Protein AF-A0A4U7D3F1-F1 (afdb_monomer_lite)

Secondary structure (DSSP, 8-state):
-EEEEEETTTTEEEEEE----PPTT-----SSS-EEEEEETTEEEEEEE--SS--TT--TTEE--B-TTS-B--GGG-

Sequence (78 aa):
EVGIVGNASNGTLNEIRISVAGAAGSDQIDLSETTIEAVGPNGQENLVFNATDDTDNLTATQFGVKDDTGSFVSADNA

pLDDT: mean 85.32, std 8.02, range [59.34, 93.94]

Radius of gyration: 13.81 Å; chains: 1; bounding box: 36×26×33 Å

Structure (mmCIF, N/CA/C/O backbone):
data_AF-A0A4U7D3F1-F1
#
_entry.id   AF-A0A4U7D3F1-F1
#
loop_
_atom_site.group_PDB
_atom_site.id
_atom_site.type_symbol
_atom_site.label_atom_id
_atom_site.label_alt_id
_atom_site.label_comp_id
_atom_site.label_asym_id
_atom_site.label_entity_id
_atom_site.label_seq_id
_atom_site.pdbx_PDB_ins_code
_atom_site.Cartn_x
_atom_site.Cartn_y
_atom_site.Cartn_z
_atom_site.occupancy
_atom_site.B_iso_or_equiv
_atom_site.auth_seq_id
_atom_site.auth_comp_id
_atom_site.auth_asym_id
_atom_site.auth_atom_id
_atom_site.pdbx_PDB_model_num
ATOM 1 N N . GLU A 1 1 ? -8.416 8.124 -6.614 1.00 59.34 1 GLU A N 1
ATOM 2 C CA . GLU A 1 1 ? -8.746 7.436 -5.354 1.00 59.34 1 GLU A CA 1
ATOM 3 C C . GLU A 1 1 ? -10.252 7.379 -5.199 1.00 59.34 1 GLU A C 1
ATOM 5 O O . GLU A 1 1 ? -10.911 8.393 -5.419 1.00 59.34 1 GLU A O 1
ATOM 10 N N . VAL A 1 2 ? -10.790 6.203 -4.882 1.00 76.88 2 VAL A N 1
ATOM 11 C CA . VAL A 1 2 ? -12.196 6.049 -4.495 1.00 76.88 2 VAL A CA 1
ATOM 12 C C . VAL A 1 2 ? -12.289 5.106 -3.298 1.00 76.88 2 VAL A C 1
ATOM 14 O O . VAL A 1 2 ? -11.693 4.029 -3.306 1.00 76.88 2 VAL A O 1
ATOM 17 N N . GLY A 1 3 ? -13.030 5.516 -2.270 1.00 73.19 3 GLY A N 1
ATOM 18 C CA . GLY A 1 3 ? -13.407 4.660 -1.148 1.00 73.19 3 GLY A CA 1
ATOM 19 C C . GLY A 1 3 ? -14.781 4.035 -1.386 1.00 73.19 3 GLY A C 1
ATOM 20 O O . GLY A 1 3 ? -15.724 4.735 -1.757 1.00 73.19 3 GLY A O 1
ATOM 21 N N . ILE A 1 4 ? -14.909 2.728 -1.171 1.00 78.94 4 ILE A N 1
ATOM 22 C CA . ILE A 1 4 ? -16.171 1.989 -1.263 1.00 78.94 4 ILE A CA 1
ATOM 23 C C . ILE A 1 4 ? -16.700 1.773 0.149 1.00 78.94 4 ILE A C 1
ATOM 25 O O . ILE A 1 4 ? -16.076 1.103 0.975 1.00 78.94 4 ILE A O 1
ATOM 29 N N . VAL A 1 5 ? -17.858 2.362 0.433 1.00 80.88 5 VAL A N 1
ATOM 30 C CA . VAL A 1 5 ? -18.499 2.297 1.748 1.00 80.88 5 VAL A CA 1
ATOM 31 C C . VAL A 1 5 ? -19.083 0.905 1.972 1.00 80.88 5 VAL A C 1
ATOM 33 O O . VAL A 1 5 ? -19.881 0.433 1.166 1.00 80.88 5 VAL A O 1
ATOM 36 N N . GLY A 1 6 ? -18.716 0.269 3.086 1.00 76.94 6 GLY A N 1
ATOM 37 C CA . GLY A 1 6 ? -19.291 -1.012 3.505 1.00 76.94 6 GLY A CA 1
ATOM 38 C C . GLY A 1 6 ? -20.620 -0.849 4.229 1.00 76.94 6 GLY A C 1
ATOM 39 O O . GLY A 1 6 ? -21.554 -1.613 4.004 1.00 76.94 6 GLY A O 1
ATOM 40 N N . ASN A 1 7 ? -20.731 0.179 5.074 1.00 82.25 7 ASN A N 1
ATOM 41 C CA . ASN A 1 7 ? -21.981 0.534 5.734 1.00 82.25 7 ASN A CA 1
ATOM 42 C C . ASN A 1 7 ? -22.002 2.039 6.046 1.00 82.25 7 ASN A C 1
ATOM 44 O O . ASN A 1 7 ? -21.147 2.585 6.741 1.00 82.25 7 ASN A O 1
ATOM 48 N N . ALA A 1 8 ? -22.993 2.727 5.479 1.00 77.38 8 ALA A N 1
ATOM 49 C CA . ALA A 1 8 ? -23.122 4.176 5.585 1.00 77.38 8 ALA A CA 1
ATOM 50 C C . ALA A 1 8 ? -23.613 4.640 6.968 1.00 77.38 8 ALA A C 1
ATOM 52 O O . ALA A 1 8 ? -23.395 5.789 7.339 1.00 77.38 8 ALA A O 1
ATOM 53 N N . SER A 1 9 ? -24.271 3.770 7.738 1.00 84.44 9 SER A N 1
ATOM 54 C CA . SER A 1 9 ? -24.846 4.109 9.044 1.00 84.44 9 SER A CA 1
ATOM 55 C C . SER A 1 9 ? -23.823 4.095 10.178 1.00 84.44 9 SER A C 1
ATOM 57 O O . SER A 1 9 ? -23.971 4.849 11.133 1.00 84.44 9 SER A O 1
ATOM 59 N N . ASN A 1 10 ? -22.795 3.252 10.089 1.00 82.25 10 ASN A N 1
ATOM 60 C CA . ASN A 1 10 ? -21.706 3.164 11.070 1.00 82.25 10 ASN A CA 1
ATOM 61 C C . ASN A 1 10 ? -20.381 3.750 10.540 1.00 82.25 10 ASN A C 1
ATOM 63 O O . ASN A 1 10 ? -19.386 3.746 11.261 1.00 82.25 10 ASN A O 1
ATOM 67 N N . GLY A 1 11 ? -20.368 4.260 9.303 1.00 76.12 11 GLY A N 1
ATOM 68 C CA . GLY A 1 11 ? -19.210 4.916 8.699 1.00 76.12 11 GLY A CA 1
ATOM 69 C C . GLY A 1 11 ? -18.062 3.967 8.351 1.00 76.12 11 GLY A C 1
ATOM 70 O O . GLY A 1 11 ? -16.928 4.421 8.223 1.00 76.12 11 GLY A O 1
ATOM 71 N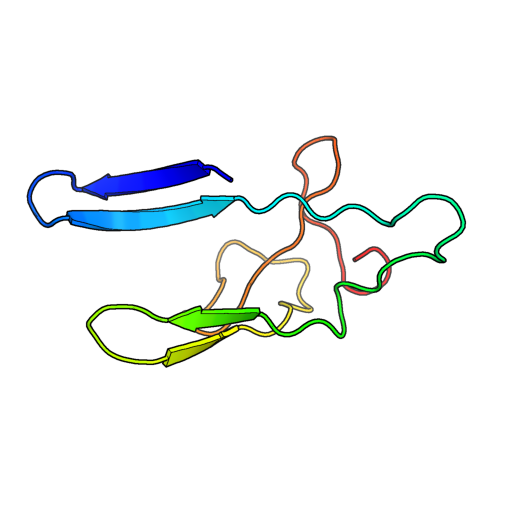 N . THR A 1 12 ? -18.319 2.661 8.216 1.00 81.56 12 THR A N 1
ATOM 72 C CA . THR A 1 12 ? -17.261 1.689 7.909 1.00 81.56 12 THR A CA 1
ATOM 73 C C . THR A 1 12 ? -16.943 1.666 6.419 1.00 81.56 12 THR A C 1
ATOM 75 O O . THR A 1 12 ? -17.834 1.492 5.577 1.00 81.56 12 THR A O 1
ATOM 78 N N . LEU A 1 13 ? -15.657 1.779 6.101 1.00 82.81 13 LEU A N 1
ATOM 79 C CA . LEU A 1 13 ? -15.113 1.637 4.757 1.00 82.81 13 LEU A CA 1
ATOM 80 C C . LEU A 1 13 ? -14.832 0.159 4.459 1.00 82.81 13 LEU A C 1
ATOM 82 O O . LEU A 1 13 ? -14.294 -0.537 5.314 1.00 82.81 13 LEU A O 1
ATOM 86 N N . ASN A 1 14 ? -15.217 -0.315 3.274 1.00 83.50 14 ASN A N 1
ATOM 87 C CA . ASN A 1 14 ? -14.999 -1.700 2.846 1.00 83.50 14 ASN A CA 1
ATOM 88 C C . ASN A 1 14 ? -13.740 -1.854 1.989 1.00 83.50 14 ASN A C 1
ATOM 90 O O . ASN A 1 14 ? -13.026 -2.836 2.120 1.00 83.50 14 ASN A O 1
ATOM 94 N N . GLU A 1 15 ? -13.479 -0.900 1.093 1.00 84.94 15 GLU A N 1
ATOM 95 C CA . GLU A 1 15 ? -12.358 -0.969 0.148 1.00 84.94 15 GLU A CA 1
ATOM 96 C C . GLU A 1 15 ? -11.850 0.445 -0.167 1.00 84.94 15 GLU A C 1
ATOM 98 O O . GLU A 1 15 ? -12.646 1.378 -0.292 1.00 84.94 15 GLU A O 1
ATOM 103 N N . ILE A 1 16 ? -10.536 0.602 -0.340 1.00 87.19 16 ILE A N 1
ATOM 104 C CA . ILE A 1 16 ? -9.915 1.787 -0.949 1.00 87.19 16 ILE A CA 1
ATOM 105 C C . ILE A 1 16 ? -9.244 1.338 -2.239 1.00 87.19 16 ILE A C 1
ATOM 107 O O . ILE A 1 16 ? -8.458 0.395 -2.231 1.00 87.19 16 ILE A O 1
ATOM 111 N N . ARG A 1 17 ? -9.521 2.035 -3.344 1.00 90.00 17 ARG A N 1
ATOM 112 C CA . ARG A 1 17 ? -8.820 1.826 -4.615 1.00 90.00 17 ARG A CA 1
ATOM 113 C C . ARG A 1 17 ? -7.870 2.979 -4.888 1.00 90.00 17 ARG A C 1
ATOM 115 O O . ARG A 1 17 ? -8.302 4.123 -5.087 1.00 90.00 17 ARG A O 1
ATOM 122 N N . ILE A 1 18 ? -6.585 2.646 -4.927 1.00 90.06 18 ILE A N 1
ATOM 123 C CA . ILE A 1 18 ? -5.479 3.555 -5.222 1.00 90.06 18 ILE A CA 1
ATOM 124 C C . ILE A 1 18 ? -4.933 3.189 -6.600 1.00 90.06 18 ILE A C 1
ATOM 126 O O . ILE A 1 18 ? -4.693 2.021 -6.886 1.00 90.06 18 ILE A O 1
ATOM 130 N N . SER A 1 19 ? -4.759 4.191 -7.458 1.00 90.31 19 SER A N 1
ATOM 131 C CA . SER A 1 19 ? -4.082 4.023 -8.743 1.00 90.31 19 SER A CA 1
ATOM 132 C C . SER A 1 19 ? -2.669 4.562 -8.607 1.00 90.31 19 SER A C 1
ATOM 134 O O . SER A 1 19 ? -2.494 5.720 -8.227 1.00 90.31 19 SER A O 1
ATOM 136 N 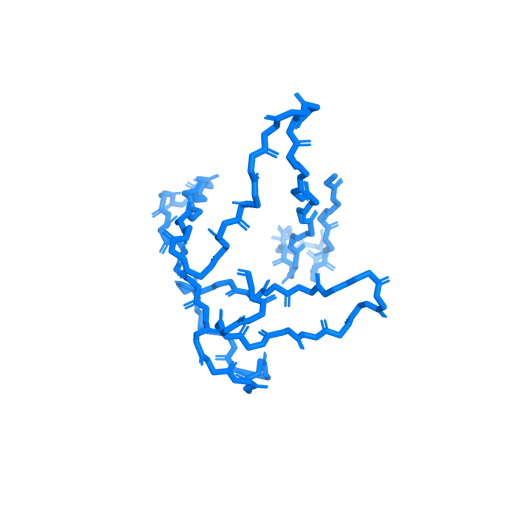N . VAL A 1 20 ? -1.684 3.726 -8.919 1.00 89.31 20 VAL A N 1
ATOM 137 C CA . VAL A 1 20 ? -0.264 4.079 -8.890 1.00 89.31 20 VAL A CA 1
ATOM 138 C C . VAL A 1 20 ? 0.233 4.179 -10.328 1.00 89.31 20 VAL A C 1
ATOM 140 O O . VAL A 1 20 ? -0.131 3.363 -11.170 1.00 89.31 20 VAL A O 1
ATOM 143 N N . ALA A 1 21 ? 1.029 5.203 -10.623 1.00 89.69 21 ALA A N 1
ATOM 144 C CA . ALA A 1 21 ? 1.627 5.391 -11.936 1.00 89.69 21 ALA A CA 1
ATOM 145 C C . ALA A 1 21 ? 3.042 5.954 -11.795 1.00 89.69 21 ALA A C 1
ATOM 147 O O . ALA A 1 21 ? 3.274 6.870 -11.002 1.00 89.69 21 ALA A O 1
ATOM 148 N N . GLY A 1 22 ? 3.967 5.422 -12.595 1.00 88.62 22 GLY A N 1
ATOM 149 C CA . GLY A 1 22 ? 5.312 5.968 -12.735 1.00 88.62 22 GLY A CA 1
ATOM 150 C C . GLY A 1 22 ? 5.297 7.350 -13.389 1.00 88.62 22 GLY A C 1
ATOM 151 O O . GLY A 1 22 ? 4.475 7.645 -14.260 1.00 88.62 22 GLY A O 1
ATOM 152 N N . ALA A 1 23 ? 6.230 8.209 -12.985 1.00 92.25 23 ALA A N 1
ATOM 153 C CA . ALA A 1 23 ? 6.485 9.461 -13.686 1.00 92.25 23 ALA A CA 1
ATOM 154 C C . ALA A 1 23 ? 7.107 9.197 -15.071 1.00 92.25 23 ALA A C 1
ATOM 156 O O . ALA A 1 23 ? 7.694 8.143 -15.327 1.00 92.25 23 ALA A O 1
ATOM 157 N N . ALA A 1 24 ? 7.024 10.172 -15.978 1.00 91.88 24 ALA A N 1
ATOM 158 C CA . ALA A 1 24 ? 7.678 10.063 -17.280 1.00 91.88 24 ALA A CA 1
ATOM 159 C C . ALA A 1 24 ? 9.194 9.851 -17.111 1.00 91.88 24 ALA A C 1
ATOM 161 O O . ALA A 1 24 ? 9.863 10.644 -16.450 1.00 91.88 24 ALA A O 1
ATOM 162 N N . GLY A 1 25 ? 9.722 8.786 -17.717 1.00 89.31 25 GLY A N 1
ATOM 163 C CA . GLY A 1 25 ? 11.132 8.408 -17.590 1.00 89.31 25 GLY A CA 1
ATOM 164 C C . GLY A 1 25 ? 11.500 7.721 -16.271 1.00 89.31 25 GLY A C 1
ATOM 165 O O . GLY A 1 25 ? 12.687 7.519 -16.040 1.00 89.31 25 GLY A O 1
ATOM 166 N N . SER A 1 26 ? 10.526 7.379 -15.417 1.00 90.69 26 SER A N 1
ATOM 167 C CA . SER A 1 26 ? 10.763 6.455 -14.302 1.00 90.69 26 SER A CA 1
ATOM 168 C C . SER A 1 26 ? 10.759 5.008 -14.781 1.00 90.69 26 SER A C 1
ATOM 170 O O . SER A 1 26 ? 10.076 4.668 -15.752 1.00 90.69 26 SER A O 1
ATOM 172 N N . ASP A 1 27 ? 11.524 4.181 -14.079 1.00 89.75 27 ASP A N 1
ATOM 173 C CA . ASP A 1 2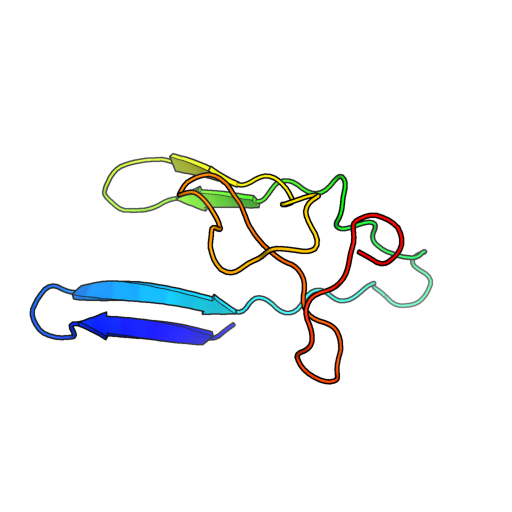7 ? 11.457 2.734 -14.214 1.00 89.75 27 ASP A CA 1
ATOM 174 C C . ASP A 1 27 ? 10.134 2.200 -13.642 1.00 89.75 27 ASP A C 1
ATOM 176 O O . ASP A 1 27 ? 9.321 2.937 -13.072 1.00 89.75 27 ASP A O 1
ATOM 180 N N . GLN A 1 28 ? 9.906 0.900 -13.811 1.00 86.69 28 GLN A N 1
ATOM 181 C CA . GLN A 1 28 ? 8.733 0.239 -13.257 1.00 86.69 28 GLN A CA 1
ATOM 182 C C . GLN A 1 28 ? 8.720 0.342 -11.726 1.00 86.69 28 GLN A C 1
ATOM 184 O O . GLN A 1 28 ? 9.746 0.168 -11.070 1.00 86.69 28 GLN A O 1
ATOM 189 N N . ILE A 1 29 ? 7.546 0.641 -11.171 1.00 89.56 29 ILE A N 1
ATOM 190 C CA . ILE A 1 29 ? 7.321 0.621 -9.726 1.00 89.56 29 ILE A CA 1
ATOM 191 C C . ILE A 1 29 ? 7.022 -0.825 -9.348 1.00 89.56 29 ILE A C 1
ATOM 193 O O . ILE A 1 29 ? 6.027 -1.367 -9.816 1.00 89.56 29 ILE A O 1
ATOM 197 N N . ASP A 1 30 ? 7.876 -1.416 -8.520 1.00 91.44 30 ASP A N 1
ATOM 198 C CA . ASP A 1 30 ? 7.638 -2.724 -7.913 1.00 91.44 30 ASP A CA 1
ATOM 199 C C . ASP A 1 30 ? 6.672 -2.561 -6.730 1.00 91.44 30 ASP A C 1
ATOM 201 O O . ASP A 1 30 ? 6.998 -1.939 -5.707 1.00 91.44 30 ASP A O 1
ATOM 205 N N . LEU A 1 31 ? 5.446 -3.063 -6.884 1.00 92.62 31 LEU A N 1
ATOM 206 C CA . LEU A 1 31 ? 4.440 -2.990 -5.825 1.00 92.62 31 LEU A CA 1
ATOM 207 C C . LEU A 1 31 ? 4.529 -4.178 -4.863 1.00 92.62 31 LEU A C 1
ATOM 209 O O . LEU A 1 31 ? 3.935 -4.108 -3.784 1.00 92.62 31 LEU A O 1
ATOM 213 N N . SER A 1 32 ? 5.299 -5.217 -5.194 1.00 91.81 32 SER A N 1
ATOM 214 C CA . SER A 1 32 ? 5.543 -6.363 -4.315 1.00 91.81 32 SER A CA 1
ATOM 215 C C . SER A 1 32 ? 6.423 -6.005 -3.108 1.00 91.81 32 SER A C 1
ATOM 217 O O . SER A 1 32 ? 6.239 -6.553 -2.020 1.00 91.81 32 SER A O 1
ATOM 219 N N . GLU A 1 33 ? 7.312 -5.019 -3.264 1.00 91.75 33 GLU A N 1
ATOM 220 C CA . GLU A 1 33 ? 8.165 -4.477 -2.192 1.00 91.75 33 GLU A CA 1
ATOM 221 C C . GLU A 1 33 ? 7.611 -3.184 -1.560 1.00 91.75 33 GLU A C 1
ATOM 223 O O . GLU A 1 33 ? 8.216 -2.592 -0.659 1.00 91.75 33 GLU A O 1
ATOM 228 N N . THR A 1 34 ? 6.440 -2.726 -2.005 1.00 93.25 34 THR A N 1
ATOM 229 C CA . THR A 1 34 ? 5.816 -1.494 -1.511 1.00 93.25 34 THR A CA 1
ATOM 230 C C . THR A 1 34 ? 5.124 -1.711 -0.158 1.00 93.25 34 THR A C 1
ATOM 232 O O . THR A 1 34 ? 4.499 -2.738 0.100 1.00 93.25 34 THR A O 1
ATOM 235 N N . THR A 1 35 ? 5.194 -0.704 0.718 1.00 93.94 35 THR A N 1
ATOM 236 C CA . THR A 1 35 ? 4.407 -0.629 1.962 1.00 93.94 35 THR A CA 1
ATOM 237 C C . THR A 1 35 ? 3.435 0.543 1.885 1.00 93.94 35 THR A C 1
ATOM 239 O O . THR A 1 35 ? 3.816 1.634 1.459 1.00 93.94 35 THR A O 1
ATOM 242 N N . ILE A 1 36 ? 2.191 0.341 2.323 1.00 93.25 36 ILE A N 1
ATOM 243 C CA . ILE A 1 36 ? 1.191 1.410 2.448 1.00 93.25 36 ILE A CA 1
ATOM 244 C C . ILE A 1 36 ? 0.990 1.726 3.928 1.00 93.25 36 ILE A C 1
ATOM 246 O O . ILE A 1 36 ? 0.552 0.871 4.690 1.00 93.25 36 ILE A O 1
ATOM 250 N N . GLU A 1 37 ? 1.255 2.965 4.333 1.00 93.69 37 GLU A N 1
ATOM 251 C CA . GLU A 1 37 ? 0.955 3.444 5.685 1.00 93.69 37 GLU A CA 1
ATOM 252 C C . GLU A 1 37 ? -0.441 4.078 5.711 1.00 93.69 37 GLU A C 1
ATOM 254 O O . GLU A 1 37 ? -0.660 5.186 5.217 1.00 93.69 37 GLU A O 1
ATOM 259 N N . ALA A 1 38 ? -1.410 3.359 6.273 1.00 89.94 38 ALA A N 1
ATOM 260 C CA . ALA A 1 38 ? -2.784 3.821 6.400 1.00 89.94 38 ALA A CA 1
ATOM 261 C C . ALA A 1 38 ? -3.001 4.450 7.780 1.00 89.94 38 ALA A C 1
ATOM 263 O O . ALA A 1 38 ? -2.815 3.793 8.801 1.00 89.94 38 ALA A O 1
ATOM 264 N N . VAL A 1 39 ? -3.438 5.712 7.826 1.00 92.12 39 VAL A N 1
ATOM 265 C CA . VAL A 1 39 ? -3.719 6.426 9.082 1.00 92.12 39 VAL A CA 1
ATOM 266 C C . VAL A 1 39 ? -5.205 6.739 9.182 1.00 92.12 39 VAL A C 1
ATOM 268 O O . VAL A 1 39 ? -5.774 7.410 8.322 1.00 92.12 39 VAL A O 1
ATOM 271 N N . GLY A 1 40 ? -5.836 6.274 10.257 1.00 87.31 40 GLY A N 1
ATOM 272 C CA . GLY A 1 40 ? -7.240 6.523 10.558 1.00 87.31 40 GLY A CA 1
ATOM 273 C C . GLY A 1 40 ? -7.460 7.005 11.995 1.00 87.31 40 GLY A C 1
ATOM 274 O O . GLY A 1 40 ? -6.518 7.119 12.778 1.00 87.31 40 GLY A O 1
ATOM 275 N N . PRO A 1 41 ? -8.723 7.247 12.392 1.00 85.69 41 PRO A N 1
ATOM 276 C CA . PRO A 1 41 ? -9.063 7.705 13.744 1.00 85.69 41 PRO A CA 1
ATOM 277 C C . PRO A 1 41 ? -8.598 6.771 14.874 1.00 85.69 41 PRO A C 1
ATOM 279 O O . PRO A 1 41 ? -8.492 7.203 16.018 1.00 85.69 41 PRO A O 1
ATOM 282 N N . ASN A 1 42 ? -8.328 5.502 14.553 1.00 85.38 42 ASN A N 1
ATOM 283 C CA . ASN A 1 42 ? -7.908 4.470 15.500 1.00 85.38 42 ASN A CA 1
ATOM 284 C C . ASN A 1 42 ? -6.386 4.224 15.512 1.00 85.38 42 ASN A C 1
ATOM 286 O O . ASN A 1 42 ? -5.938 3.324 16.216 1.00 85.38 42 ASN A O 1
ATOM 290 N N . GLY A 1 43 ? -5.593 4.995 14.757 1.00 89.00 43 GLY A N 1
ATOM 291 C CA . GLY A 1 43 ? -4.136 4.843 14.676 1.00 89.00 43 GLY A CA 1
ATOM 292 C C . GLY A 1 43 ? -3.627 4.613 13.253 1.00 89.00 43 GLY A C 1
ATOM 293 O O . GLY A 1 43 ? -4.320 4.921 12.282 1.00 89.00 43 GLY A O 1
ATOM 294 N N . GLN A 1 44 ? -2.401 4.097 13.154 1.00 92.00 44 GLN A N 1
ATOM 295 C CA . GLN A 1 44 ? -1.758 3.740 11.890 1.00 92.00 44 GLN A CA 1
ATOM 296 C C . GLN A 1 44 ? -1.657 2.223 11.728 1.00 92.00 44 GLN A C 1
ATOM 298 O O . GLN A 1 44 ? -1.473 1.515 12.716 1.00 92.00 44 GLN A O 1
ATOM 303 N N . GLU A 1 45 ? -1.726 1.761 10.486 1.00 92.31 45 GLU A N 1
ATOM 304 C CA . GLU A 1 45 ? -1.457 0.382 10.092 1.00 92.31 45 GLU A CA 1
ATOM 305 C C . GLU A 1 45 ? -0.518 0.369 8.886 1.00 92.31 45 GLU A C 1
ATOM 307 O O . GLU A 1 45 ? -0.635 1.212 7.993 1.00 92.31 45 GLU A O 1
ATOM 312 N N . ASN A 1 46 ? 0.392 -0.601 8.857 1.00 93.81 46 ASN A N 1
ATOM 313 C CA . ASN A 1 46 ? 1.308 -0.785 7.740 1.00 93.81 46 ASN A CA 1
ATOM 314 C C . ASN A 1 46 ? 0.826 -1.979 6.921 1.00 93.81 46 ASN A C 1
ATOM 316 O O . ASN A 1 46 ? 0.890 -3.121 7.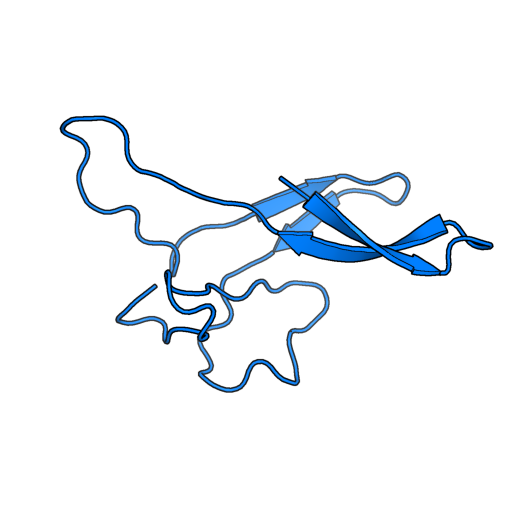372 1.00 93.81 46 ASN A O 1
ATOM 320 N N . LEU A 1 47 ? 0.341 -1.713 5.713 1.00 93.25 47 LEU A N 1
ATOM 321 C CA . LEU A 1 47 ? -0.119 -2.747 4.800 1.00 93.25 47 LEU A CA 1
ATOM 322 C C . LEU A 1 47 ? 1.042 -3.201 3.922 1.00 93.25 47 LEU A C 1
ATOM 324 O O . LEU A 1 47 ? 1.699 -2.380 3.277 1.00 93.25 47 LEU A O 1
ATOM 328 N N . VAL A 1 48 ? 1.259 -4.510 3.874 1.00 93.88 48 VAL A N 1
ATOM 329 C CA . VAL A 1 48 ? 2.269 -5.147 3.020 1.00 93.88 48 VAL A CA 1
ATOM 330 C C . VAL A 1 48 ? 1.614 -5.883 1.857 1.00 93.88 48 VAL A C 1
ATOM 332 O O . VAL A 1 48 ? 0.446 -6.274 1.936 1.00 93.88 48 VAL A O 1
ATOM 335 N N . PHE A 1 49 ? 2.357 -6.074 0.770 1.00 92.88 49 PHE A N 1
ATOM 336 C CA . PHE A 1 49 ? 1.840 -6.781 -0.392 1.00 92.88 49 PHE A CA 1
ATOM 337 C C . PHE A 1 49 ? 1.435 -8.218 -0.037 1.00 92.88 49 PHE A C 1
ATOM 339 O O . PHE A 1 49 ? 2.155 -8.951 0.651 1.00 92.88 49 PHE A O 1
ATOM 346 N N . ASN A 1 50 ? 0.265 -8.633 -0.514 1.00 90.75 50 ASN A N 1
ATOM 347 C CA . ASN A 1 50 ? -0.158 -10.016 -0.423 1.00 90.75 50 ASN A CA 1
ATOM 348 C C . ASN A 1 50 ? 0.489 -10.844 -1.536 1.00 90.75 50 ASN A C 1
ATOM 350 O O . ASN A 1 50 ? 0.002 -10.867 -2.660 1.00 90.75 50 ASN A O 1
ATOM 354 N N . ALA A 1 51 ? 1.555 -11.569 -1.202 1.00 77.56 51 ALA A N 1
ATOM 355 C CA . ALA A 1 51 ? 2.286 -12.410 -2.151 1.00 77.56 51 ALA A CA 1
ATOM 356 C C . ALA A 1 51 ? 1.539 -13.682 -2.599 1.00 77.56 51 ALA A C 1
ATOM 358 O O . ALA A 1 51 ? 2.120 -14.515 -3.293 1.00 77.56 51 ALA A O 1
ATOM 359 N N . THR A 1 52 ? 0.282 -13.871 -2.186 1.00 72.12 52 THR A N 1
ATOM 360 C CA . THR A 1 52 ? -0.545 -14.991 -2.634 1.00 72.12 52 THR A CA 1
ATOM 361 C C . THR A 1 52 ? -1.478 -14.559 -3.755 1.00 72.12 52 THR A C 1
ATOM 363 O O . THR A 1 52 ? -2.178 -13.557 -3.642 1.00 72.12 52 THR A O 1
ATOM 366 N N . ASP A 1 53 ? -1.587 -15.403 -4.780 1.00 64.81 53 ASP A N 1
ATOM 367 C CA . ASP A 1 53 ? -2.582 -15.265 -5.856 1.00 64.81 53 ASP A CA 1
ATOM 368 C C . ASP A 1 53 ? -4.028 -15.476 -5.347 1.00 64.81 53 ASP A C 1
ATOM 370 O O . ASP A 1 53 ? -4.994 -15.320 -6.091 1.00 64.81 53 ASP A O 1
ATOM 374 N N . ASP A 1 54 ? -4.176 -15.853 -4.071 1.00 64.75 54 ASP A N 1
ATOM 375 C CA . ASP A 1 54 ? -5.440 -15.952 -3.348 1.00 64.75 54 ASP A CA 1
ATOM 376 C C . ASP A 1 54 ? -5.703 -14.660 -2.563 1.00 64.75 54 ASP A C 1
ATOM 378 O O . ASP A 1 54 ? -5.055 -14.368 -1.553 1.00 64.75 54 ASP A O 1
ATOM 382 N N . THR A 1 55 ? -6.646 -13.874 -3.070 1.00 63.56 55 THR A N 1
ATOM 383 C CA . THR A 1 55 ? -7.029 -12.554 -2.552 1.00 63.56 55 THR A CA 1
ATOM 384 C C . THR A 1 55 ? -8.391 -12.554 -1.869 1.00 63.56 55 THR A C 1
ATOM 386 O O . THR A 1 55 ? -8.815 -11.511 -1.370 1.00 63.56 55 THR A O 1
ATOM 389 N N . ASP A 1 56 ? -9.068 -13.706 -1.799 1.00 67.19 56 ASP A N 1
ATOM 390 C CA . ASP A 1 56 ? -10.318 -13.850 -1.039 1.00 67.19 56 ASP A CA 1
ATOM 391 C C . ASP A 1 56 ? -10.065 -13.751 0.481 1.00 67.19 56 ASP A C 1
ATOM 393 O O . ASP A 1 56 ? -11.002 -13.590 1.263 1.00 67.19 56 ASP A O 1
ATOM 397 N N . ASN A 1 57 ? -8.791 -13.777 0.898 1.00 64.38 57 ASN A N 1
ATOM 398 C CA . ASN A 1 57 ? -8.336 -13.678 2.283 1.00 64.38 57 ASN A CA 1
ATOM 399 C C . ASN A 1 57 ? -7.258 -12.599 2.506 1.00 64.38 57 ASN A C 1
ATOM 401 O O . ASN A 1 57 ? -6.305 -12.835 3.250 1.00 64.38 57 ASN A O 1
ATOM 405 N N . LEU A 1 58 ? -7.391 -11.404 1.910 1.00 79.50 58 LEU A N 1
ATOM 406 C CA . LEU A 1 58 ? -6.571 -10.268 2.357 1.00 79.50 58 LEU A CA 1
ATOM 407 C C . LEU A 1 58 ? -6.778 -10.061 3.864 1.00 79.50 58 LEU A C 1
ATOM 409 O O . LEU A 1 58 ? -7.892 -9.800 4.325 1.00 79.50 58 LEU A O 1
ATOM 413 N N . THR A 1 59 ? -5.706 -10.198 4.643 1.00 83.50 59 THR A N 1
ATOM 414 C CA . THR A 1 59 ? -5.760 -9.895 6.074 1.00 83.50 59 THR A CA 1
ATOM 415 C C . THR A 1 59 ? -5.781 -8.382 6.294 1.00 83.50 59 THR A C 1
ATOM 417 O O . THR A 1 59 ? -5.481 -7.598 5.396 1.00 83.50 59 THR A O 1
ATOM 420 N N . ALA A 1 60 ? -6.120 -7.949 7.512 1.00 84.00 60 ALA A N 1
ATOM 421 C CA . ALA A 1 60 ? -6.231 -6.526 7.846 1.00 84.00 60 ALA A CA 1
ATOM 422 C C . ALA A 1 60 ? -4.929 -5.721 7.635 1.00 84.00 60 ALA A C 1
ATOM 424 O O . ALA A 1 60 ? -4.986 -4.497 7.580 1.00 84.00 60 ALA A O 1
ATOM 425 N N . THR A 1 61 ? -3.780 -6.391 7.507 1.00 90.06 61 THR A N 1
ATOM 426 C CA . THR A 1 61 ? -2.451 -5.782 7.346 1.00 90.06 61 THR A CA 1
ATOM 427 C C . THR A 1 61 ? -1.891 -5.964 5.933 1.00 90.06 61 THR A C 1
ATOM 429 O O . THR A 1 61 ? -0.677 -5.929 5.737 1.00 90.06 61 THR A O 1
ATOM 432 N N . GLN A 1 62 ? -2.743 -6.241 4.942 1.00 91.62 62 GLN A N 1
ATOM 433 C CA . GLN A 1 62 ? -2.311 -6.541 3.579 1.00 91.62 62 GLN A CA 1
ATOM 434 C C . GLN A 1 62 ? -3.067 -5.733 2.528 1.00 91.62 62 GLN A C 1
ATOM 436 O O . GLN A 1 62 ? -4.215 -5.337 2.726 1.00 91.62 62 GLN A O 1
ATOM 441 N N . PHE A 1 63 ? -2.427 -5.539 1.376 1.00 92.19 63 PHE A N 1
ATOM 442 C CA . PHE A 1 63 ? -3.074 -5.037 0.167 1.00 92.19 63 PHE A CA 1
ATOM 443 C C . PHE A 1 63 ? -2.823 -5.972 -1.022 1.00 92.19 63 PHE A C 1
ATOM 445 O O . PHE A 1 63 ? -1.822 -6.686 -1.073 1.00 92.19 63 PHE A O 1
ATOM 452 N N . GLY A 1 64 ? -3.748 -5.959 -1.982 1.00 91.88 64 GLY A N 1
ATOM 453 C CA . GLY A 1 64 ? -3.603 -6.640 -3.269 1.00 91.88 64 GLY A CA 1
ATOM 454 C C . GLY A 1 64 ? -3.466 -5.636 -4.410 1.00 91.88 64 GLY A C 1
ATOM 455 O O . GLY A 1 64 ? -3.969 -4.513 -4.319 1.00 91.88 64 GLY A O 1
ATOM 456 N N . VAL A 1 65 ? -2.816 -6.052 -5.494 1.00 90.62 65 VAL A N 1
ATOM 457 C CA . VAL A 1 65 ? -2.627 -5.245 -6.707 1.00 90.62 65 VAL A CA 1
ATOM 458 C C . VAL A 1 65 ? -3.526 -5.789 -7.807 1.00 90.62 65 VAL A C 1
ATOM 460 O O . VAL A 1 65 ? -3.649 -7.003 -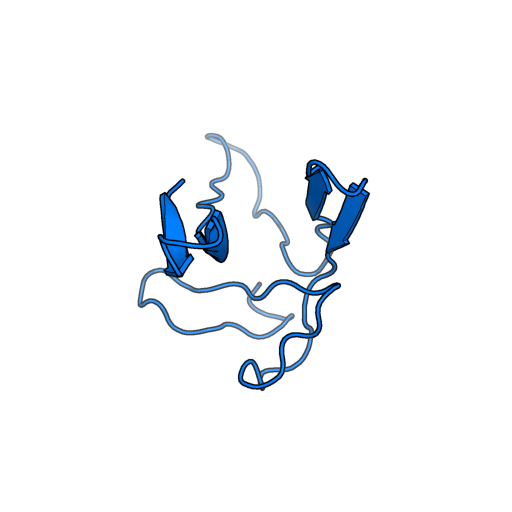7.959 1.00 90.62 65 VAL A O 1
ATOM 463 N N . LYS A 1 66 ? -4.167 -4.888 -8.556 1.00 87.94 66 LYS A N 1
ATOM 464 C CA . LYS A 1 66 ? -4.961 -5.226 -9.739 1.00 87.94 66 LYS A CA 1
ATOM 465 C C . LYS A 1 66 ? -4.337 -4.628 -10.989 1.00 87.94 66 LYS A C 1
ATOM 467 O O . LYS A 1 66 ? -3.897 -3.480 -10.953 1.00 87.94 66 LYS A O 1
ATOM 472 N N . ASP A 1 67 ? -4.363 -5.387 -12.076 1.00 88.06 67 ASP A N 1
ATOM 473 C CA . ASP A 1 67 ? -4.024 -4.898 -13.408 1.00 88.06 67 ASP A CA 1
ATOM 474 C C . ASP A 1 67 ? -5.127 -3.990 -13.991 1.00 88.06 67 ASP A C 1
ATOM 476 O O . ASP A 1 67 ? -6.159 -3.714 -13.365 1.00 88.06 67 ASP A O 1
ATOM 480 N N . ASP A 1 68 ? -4.911 -3.508 -15.214 1.00 86.06 68 ASP A N 1
ATOM 481 C CA . ASP A 1 68 ? -5.847 -2.640 -15.935 1.00 86.06 68 ASP A CA 1
ATOM 482 C C . ASP A 1 68 ? -7.162 -3.337 -16.332 1.00 86.06 68 ASP A C 1
ATOM 484 O O . ASP A 1 68 ? -8.168 -2.666 -16.587 1.00 86.06 68 ASP A O 1
ATOM 488 N N . THR A 1 69 ? -7.190 -4.671 -16.317 1.00 88.81 69 THR A N 1
ATOM 489 C CA . THR A 1 69 ? -8.395 -5.487 -16.506 1.00 88.81 69 THR A CA 1
ATOM 490 C C . THR A 1 69 ? -9.189 -5.669 -15.211 1.00 88.81 69 THR A C 1
ATOM 492 O O . THR A 1 69 ? -10.333 -6.128 -15.242 1.00 88.81 69 THR A O 1
ATOM 495 N N . GLY A 1 70 ? -8.618 -5.262 -14.073 1.00 85.81 70 GLY A N 1
ATOM 496 C CA . GLY A 1 70 ? -9.188 -5.429 -12.740 1.00 85.81 70 GLY A CA 1
ATOM 497 C C . GLY A 1 70 ? -8.914 -6.799 -12.116 1.00 85.81 70 GLY A C 1
ATOM 498 O O . GLY A 1 70 ? -9.513 -7.110 -11.081 1.00 85.81 70 GLY A O 1
ATOM 499 N N . SER A 1 71 ? -8.031 -7.596 -12.721 1.00 87.00 71 SER A N 1
ATOM 500 C CA . SER A 1 71 ? -7.603 -8.902 -12.219 1.00 87.00 71 SER A CA 1
ATOM 501 C C . SER A 1 71 ? -6.473 -8.726 -11.217 1.00 87.00 71 SER A C 1
ATOM 503 O O . SER A 1 71 ? -5.619 -7.861 -11.392 1.00 87.00 71 SER A O 1
ATOM 505 N N . PHE A 1 72 ? -6.462 -9.526 -10.153 1.00 86.50 72 PHE A N 1
ATOM 506 C CA . PHE A 1 72 ? -5.350 -9.503 -9.208 1.00 86.50 72 PHE A CA 1
ATOM 507 C C . PHE A 1 72 ? -4.092 -10.121 -9.820 1.00 86.50 72 PHE A C 1
ATOM 509 O O . PHE A 1 72 ? -4.186 -11.061 -10.611 1.00 86.50 72 PHE A O 1
ATOM 516 N N . VAL A 1 73 ? -2.929 -9.593 -9.441 1.00 87.25 73 VAL A N 1
ATOM 517 C CA . VAL A 1 73 ? -1.625 -10.039 -9.947 1.00 87.25 73 VAL A CA 1
ATOM 518 C C . VAL A 1 73 ? -0.772 -10.657 -8.838 1.00 87.25 73 VAL A C 1
ATOM 520 O O . VAL A 1 73 ? -0.876 -10.269 -7.674 1.00 87.25 73 VAL A O 1
ATOM 523 N N . SER A 1 74 ? 0.061 -11.629 -9.2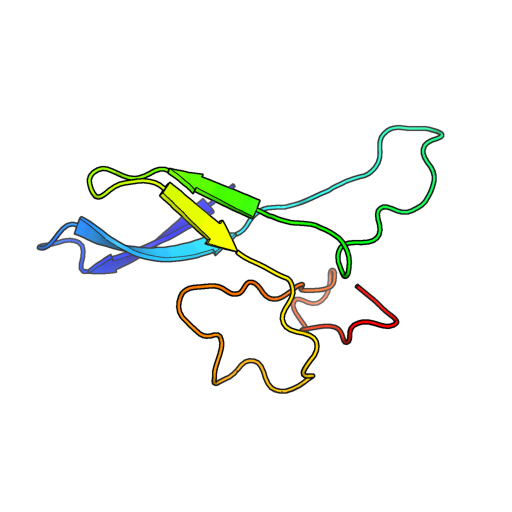18 1.00 86.88 74 SER A N 1
ATOM 524 C CA . SER A 1 74 ? 1.049 -12.266 -8.342 1.00 86.88 74 SER A CA 1
ATOM 525 C C . SER A 1 74 ? 2.239 -11.343 -8.071 1.00 86.88 74 SER A C 1
ATOM 527 O O . SER A 1 74 ? 2.428 -10.359 -8.782 1.00 86.88 74 SER A O 1
ATOM 529 N N . ALA A 1 75 ? 3.086 -11.693 -7.095 1.00 84.19 75 ALA A N 1
ATOM 530 C CA . ALA A 1 75 ? 4.295 -10.925 -6.764 1.00 84.19 75 ALA A CA 1
ATOM 531 C C . ALA A 1 75 ? 5.195 -10.652 -7.979 1.00 84.19 75 ALA A C 1
ATOM 533 O O . ALA A 1 75 ? 5.636 -9.528 -8.168 1.00 84.19 75 ALA A O 1
ATOM 534 N N . ASP A 1 76 ? 5.401 -11.653 -8.839 1.00 84.75 76 ASP A N 1
ATOM 535 C CA . ASP A 1 76 ? 6.260 -11.528 -10.026 1.00 84.75 76 ASP A CA 1
ATOM 536 C C . ASP A 1 76 ? 5.733 -10.515 -11.061 1.00 84.75 76 ASP A C 1
ATOM 538 O O . ASP A 1 76 ? 6.454 -10.132 -11.981 1.00 84.75 76 ASP A O 1
ATOM 542 N N . ASN A 1 77 ? 4.462 -10.120 -10.943 1.00 84.44 77 ASN A N 1
ATOM 543 C CA . ASN A 1 77 ? 3.769 -9.228 -11.868 1.00 84.44 77 ASN A CA 1
ATOM 544 C C . ASN A 1 77 ? 3.230 -7.960 -11.178 1.00 84.44 77 ASN A C 1
ATOM 546 O O . ASN A 1 77 ? 2.483 -7.214 -11.818 1.00 84.44 77 ASN A O 1
ATOM 550 N N . ALA A 1 78 ? 3.553 -7.752 -9.896 1.00 82.50 78 ALA A N 1
ATOM 551 C CA . ALA A 1 78 ? 3.051 -6.656 -9.069 1.00 82.50 78 ALA A CA 1
ATOM 552 C C . ALA A 1 78 ? 3.953 -5.419 -9.116 1.00 82.50 78 ALA A C 1
ATOM 554 O O . ALA A 1 78 ? 5.187 -5.543 -8.978 1.00 82.50 78 ALA A O 1
#

Foldseek 3Di:
DDWDAPDPVVRDTDDDDDDDDDDVPDDDDQQQQDWDWDQDPVGIAIAHEDQDLDPVDADPRYDFDADPVRHTDHNVGD